Protein AF-A0A7S1N9C0-F1 (afdb_monomer)

Secondary structure (DSSP, 8-state):
--HHHHHHHHHHHHHHS--EEEE-SS-TTEEEEE-SSEEEEEETTSTTS-SEEEE-HHHHTT--HHHHHHSSGGG----EEE-TTSSEEEEE-SSS-EEEEETTT--EEEEPPP---EE-TTS-EEPPTT-TTS----PPP---

Foldseek 3Di:
DPPPPVVVVVLVCLQPPFQEKEAQLVDNQWIWTDGNFWIFIGGVVDPDGGPDIGGPPPDVVPDDSVVCVVVVVSNDGKYWYADNVSQWIWIDDPQQWIWIAGVPPRDIDIGHPDFDFDDDPPRDTDTDCRDVPHPPDPDDPPDD

Sequence (144 aa):
AVFGGYAEDNIAALLNGVGSLAWNPVNSRVFAQRDFLTIKLFDTAMPGQPFHILGMQDLMRQHNLPELCETDLIFDKFEAVWSPDAQYLATGTYRHQWVRIHASTGRIEYHTPPAQRWATGTGGVGHSPYSPDAPQAFTEPDFQ

InterPro domains:
  IPR000009 Protein phosphatase 2A regulatory subunit PR55 [PTHR11871] (27-102)

Nearest PDB structures (foldseek):
  3dw8-assembly2_E  TM=9.087E-01  e=2.848E-06  Homo sapiens
  8ttb-assembly1_B  TM=9.178E-01  e=6.427E-06  Homo sapiens
  8twe-assembly1_B  TM=9.147E-01  e=5.398E-06  Homo sapiens
  5wlc-assembly1_LH  TM=7.255E-01  e=5.139E-03  Saccharomyces cerevisiae BY4741
  7y5o-assembly1_E  TM=6.535E-01  e=2.874E-03  Homo sapiens

Radius of gyration: 18.59 Å; Cα contacts (8 Å, |Δi|>4): 222; chains: 1; bounding box: 52×27×57 Å

Organism: NCBI:txid73025

pLDDT: mean 75.67, std 20.99, range [31.48, 97.94]

Structure (mmCIF, N/CA/C/O backbone):
data_AF-A0A7S1N9C0-F1
#
_entry.id   AF-A0A7S1N9C0-F1
#
loop_
_atom_site.group_PDB
_atom_site.id
_atom_site.type_symbol
_atom_site.label_atom_id
_atom_site.label_alt_id
_atom_site.label_comp_id
_atom_site.label_asym_id
_atom_site.label_entity_id
_atom_site.label_seq_id
_atom_site.pdbx_PDB_ins_code
_atom_site.Cartn_x
_atom_site.Cartn_y
_atom_site.Cartn_z
_atom_site.occupancy
_atom_site.B_iso_or_equiv
_atom_site.auth_seq_id
_atom_site.auth_comp_id
_atom_site.auth_asym_id
_atom_site.auth_atom_id
_atom_site.pdbx_PDB_model_num
ATOM 1 N N . ALA A 1 1 ? 37.443 5.681 -2.346 1.00 39.25 1 ALA A N 1
ATOM 2 C CA . ALA A 1 1 ? 36.385 5.002 -1.569 1.00 39.25 1 ALA A CA 1
ATOM 3 C C . ALA A 1 1 ? 35.519 5.960 -0.722 1.00 39.25 1 ALA A C 1
ATOM 5 O O . ALA A 1 1 ? 34.882 5.505 0.211 1.00 39.25 1 ALA A O 1
ATOM 6 N N . VAL A 1 2 ? 35.438 7.265 -1.042 1.00 38.81 2 VAL A N 1
ATOM 7 C CA . VAL A 1 2 ? 34.664 8.259 -0.250 1.00 38.81 2 VAL A CA 1
ATOM 8 C C . VAL A 1 2 ? 3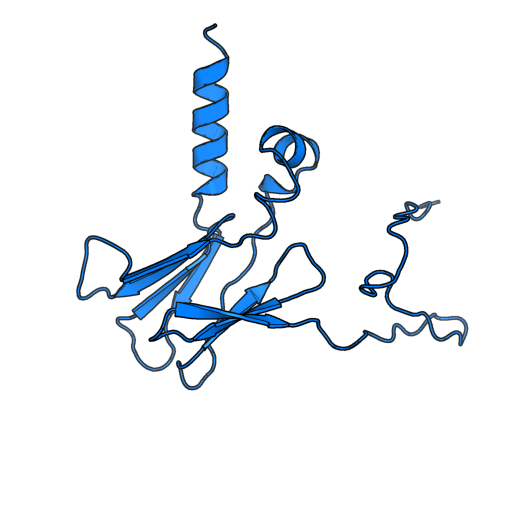3.352 8.682 -0.944 1.00 38.81 2 VAL A C 1
ATOM 10 O O . VAL A 1 2 ? 32.478 9.264 -0.320 1.00 38.81 2 VAL A O 1
ATOM 13 N N . PHE A 1 3 ? 33.166 8.317 -2.217 1.00 37.97 3 PHE A N 1
ATOM 14 C CA . PHE A 1 3 ? 31.962 8.639 -2.999 1.00 37.97 3 PHE A CA 1
ATOM 15 C C . PHE A 1 3 ? 30.820 7.613 -2.869 1.00 37.97 3 PHE A C 1
ATOM 17 O O . PHE A 1 3 ? 29.730 7.873 -3.359 1.00 37.97 3 PHE A O 1
ATOM 24 N N . GLY A 1 4 ? 31.049 6.468 -2.210 1.00 43.94 4 GLY A N 1
ATOM 25 C CA . GLY A 1 4 ? 30.029 5.420 -2.054 1.00 43.94 4 GLY A CA 1
ATOM 26 C C . GLY A 1 4 ? 28.959 5.758 -1.011 1.00 43.94 4 GLY A C 1
ATOM 27 O O . GLY A 1 4 ? 27.777 5.610 -1.285 1.00 43.94 4 GLY A O 1
ATOM 28 N N . GLY A 1 5 ? 29.359 6.301 0.147 1.00 51.19 5 GLY A N 1
ATOM 29 C CA . GLY A 1 5 ? 28.433 6.536 1.266 1.00 51.19 5 GLY A CA 1
ATOM 30 C C . GLY A 1 5 ? 27.359 7.591 0.982 1.00 51.19 5 GLY A C 1
ATOM 31 O O . GLY A 1 5 ? 26.186 7.353 1.226 1.00 51.19 5 GLY A O 1
ATOM 32 N N . TYR A 1 6 ? 27.730 8.723 0.371 1.00 51.12 6 TYR A N 1
ATOM 33 C CA . TYR A 1 6 ? 26.767 9.785 0.043 1.00 51.12 6 TYR A CA 1
ATOM 34 C C . TYR A 1 6 ? 25.737 9.364 -1.014 1.00 51.12 6 TYR A C 1
ATOM 36 O O . TYR A 1 6 ? 24.601 9.829 -0.982 1.00 51.12 6 TYR A O 1
ATOM 44 N N . ALA A 1 7 ? 26.122 8.507 -1.964 1.00 59.50 7 ALA A N 1
ATOM 45 C CA . ALA A 1 7 ? 25.200 7.999 -2.973 1.00 59.50 7 ALA A CA 1
ATOM 46 C C . ALA A 1 7 ? 24.208 6.995 -2.363 1.00 59.50 7 ALA A C 1
ATOM 48 O O . ALA A 1 7 ? 23.011 7.086 -2.627 1.00 59.50 7 ALA A O 1
ATOM 49 N N . GLU A 1 8 ? 24.686 6.088 -1.505 1.00 61.22 8 GLU A N 1
ATOM 50 C CA . GLU A 1 8 ? 23.844 5.097 -0.823 1.00 61.22 8 GLU A CA 1
ATOM 51 C C . GLU A 1 8 ? 22.838 5.745 0.140 1.00 61.22 8 GLU A C 1
ATOM 53 O O . GLU A 1 8 ? 21.660 5.379 0.126 1.00 61.22 8 GLU A O 1
ATOM 58 N N . ASP A 1 9 ? 23.258 6.758 0.903 1.00 64.69 9 ASP A N 1
ATOM 59 C CA . ASP A 1 9 ? 22.378 7.488 1.825 1.00 64.69 9 ASP A CA 1
ATOM 60 C C . ASP A 1 9 ? 21.252 8.234 1.082 1.00 64.69 9 ASP A C 1
ATOM 62 O O . ASP A 1 9 ? 20.097 8.239 1.520 1.00 64.69 9 ASP A O 1
ATOM 66 N N . ASN A 1 10 ? 21.556 8.812 -0.085 1.00 73.19 10 ASN A N 1
ATOM 67 C CA . ASN A 1 10 ? 20.563 9.491 -0.922 1.00 73.19 10 ASN A CA 1
ATOM 68 C C . ASN A 1 10 ? 19.552 8.508 -1.526 1.00 73.19 10 ASN A C 1
ATOM 70 O O . ASN A 1 10 ? 18.353 8.786 -1.549 1.00 73.19 10 ASN A O 1
ATOM 74 N N . ILE A 1 11 ? 20.017 7.341 -1.975 1.00 76.44 11 ILE A N 1
ATOM 75 C CA . ILE A 1 11 ? 19.145 6.292 -2.511 1.00 76.44 11 ILE A CA 1
ATOM 76 C C . ILE A 1 11 ? 18.231 5.754 -1.408 1.00 76.44 11 ILE A C 1
ATOM 78 O O . ILE A 1 11 ? 17.025 5.627 -1.615 1.00 76.44 11 ILE A O 1
ATOM 82 N N . ALA A 1 12 ? 18.758 5.507 -0.207 1.00 79.06 12 ALA A N 1
ATOM 83 C CA . ALA A 1 12 ? 17.945 5.081 0.927 1.00 79.06 12 ALA A CA 1
ATOM 84 C C . ALA A 1 12 ? 16.864 6.115 1.282 1.00 79.06 12 ALA A C 1
ATOM 86 O O . ALA A 1 12 ? 15.736 5.731 1.600 1.00 79.06 12 ALA A O 1
ATOM 87 N N . ALA A 1 13 ? 17.171 7.411 1.203 1.00 80.62 13 ALA A N 1
ATOM 88 C CA . ALA A 1 13 ? 16.190 8.471 1.421 1.00 80.62 13 ALA A CA 1
ATOM 89 C C . ALA A 1 13 ? 15.081 8.476 0.354 1.00 80.62 13 ALA A C 1
ATOM 91 O O . ALA A 1 13 ? 13.915 8.676 0.697 1.00 80.62 13 ALA A O 1
ATOM 92 N N . LEU A 1 14 ? 15.415 8.206 -0.913 1.00 81.69 14 LEU A N 1
ATOM 93 C CA . LEU A 1 14 ? 14.435 8.093 -1.999 1.00 81.69 14 LEU A CA 1
ATOM 94 C C . LEU A 1 14 ? 13.527 6.870 -1.820 1.00 81.69 14 LEU A C 1
ATOM 96 O O . LEU A 1 14 ? 12.306 7.001 -1.865 1.00 81.69 14 LEU A O 1
ATOM 100 N N . LEU A 1 15 ? 14.105 5.702 -1.527 1.00 83.19 15 LEU A N 1
ATOM 101 C CA . LEU A 1 15 ? 13.345 4.461 -1.339 1.00 83.19 15 LEU A CA 1
ATOM 102 C C . LEU A 1 15 ? 12.405 4.513 -0.131 1.00 83.19 15 LEU A C 1
ATOM 104 O O . LEU A 1 15 ? 11.295 3.985 -0.188 1.00 83.19 15 LEU A O 1
ATOM 108 N N . ASN A 1 16 ? 12.865 5.118 0.968 1.00 83.75 16 ASN A N 1
ATOM 109 C CA . ASN A 1 16 ? 12.106 5.224 2.216 1.00 83.75 16 ASN A CA 1
ATOM 110 C C . ASN A 1 16 ? 11.208 6.467 2.270 1.00 83.75 16 ASN A C 1
ATOM 112 O O . ASN A 1 16 ? 10.464 6.642 3.241 1.00 83.75 16 ASN A O 1
ATOM 116 N N . GLY A 1 17 ? 11.274 7.333 1.257 1.00 89.19 17 GLY A N 1
ATOM 117 C CA . GLY A 1 17 ? 10.416 8.500 1.141 1.00 89.19 17 GLY A CA 1
ATOM 118 C C . GLY A 1 17 ? 8.944 8.094 1.148 1.00 89.19 17 GLY A C 1
ATOM 119 O O . GLY A 1 17 ? 8.518 7.199 0.418 1.00 89.19 17 GLY A O 1
ATOM 120 N N . VAL A 1 18 ? 8.141 8.762 1.978 1.00 92.31 18 VAL A N 1
ATOM 121 C CA . VAL A 1 18 ? 6.699 8.503 2.036 1.00 92.31 18 VAL A CA 1
ATOM 122 C C . VAL A 1 18 ? 6.052 8.999 0.744 1.00 92.31 18 VAL A C 1
ATOM 124 O O . VAL A 1 18 ? 5.992 10.203 0.490 1.00 92.31 18 VAL A O 1
ATOM 127 N N . GLY A 1 19 ? 5.583 8.063 -0.081 1.00 91.44 19 GLY A N 1
ATOM 128 C CA . GLY A 1 19 ? 4.931 8.351 -1.356 1.00 91.44 19 GLY A CA 1
ATOM 129 C C . GLY A 1 19 ? 3.438 8.626 -1.202 1.00 91.44 19 GLY A C 1
ATOM 130 O O . GLY A 1 19 ? 2.925 9.570 -1.797 1.00 91.44 19 GLY A O 1
ATOM 131 N N . SER A 1 20 ? 2.749 7.831 -0.380 1.00 96.00 20 SER A N 1
ATOM 132 C CA . SER A 1 20 ? 1.301 7.937 -0.173 1.00 96.00 20 SER A CA 1
ATOM 133 C C . SER A 1 20 ? 0.901 7.531 1.249 1.00 96.00 20 SER A C 1
ATOM 135 O O . SER A 1 20 ? 1.523 6.661 1.867 1.00 96.00 20 SER A O 1
ATOM 137 N N . LEU A 1 21 ? -0.147 8.176 1.767 1.00 96.50 21 LEU A N 1
ATOM 138 C CA . LEU A 1 21 ? -0.790 7.879 3.046 1.00 96.50 21 LEU A CA 1
ATOM 139 C C . LEU A 1 21 ? -2.291 7.713 2.821 1.00 96.50 21 LEU A C 1
ATOM 141 O O . LEU A 1 21 ? -2.924 8.566 2.203 1.00 96.50 21 LEU A O 1
ATOM 145 N N . ALA A 1 22 ? -2.864 6.649 3.373 1.00 96.94 22 ALA A N 1
ATOM 146 C CA . ALA A 1 22 ? -4.284 6.360 3.246 1.00 96.94 22 ALA A CA 1
ATOM 147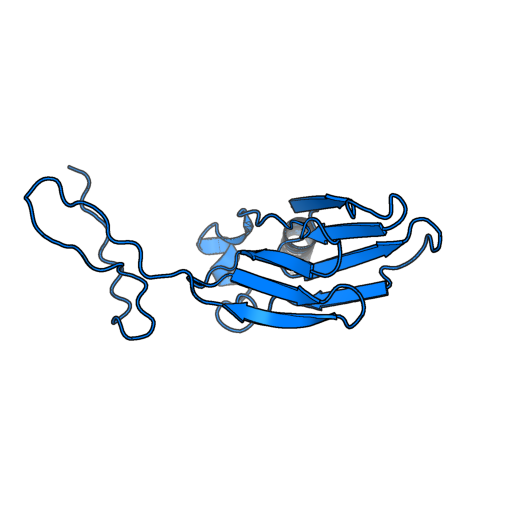 C C . ALA A 1 22 ? -4.869 5.966 4.600 1.00 96.94 22 ALA A C 1
ATOM 149 O O . ALA A 1 22 ? -4.488 4.948 5.183 1.00 96.94 22 ALA A O 1
ATOM 150 N N . TRP A 1 23 ? -5.805 6.766 5.105 1.00 97.56 23 TRP A N 1
ATOM 151 C CA . TRP A 1 23 ? -6.513 6.468 6.347 1.00 97.56 23 TRP A CA 1
ATOM 152 C C . TRP A 1 23 ? -7.552 5.379 6.127 1.00 97.56 23 TRP A C 1
ATOM 154 O O . TRP A 1 23 ? -8.254 5.369 5.115 1.00 97.56 23 TRP A O 1
ATOM 164 N N . ASN A 1 24 ? -7.657 4.471 7.092 1.00 96.94 24 ASN A N 1
ATOM 165 C CA . ASN A 1 24 ? -8.717 3.484 7.102 1.00 96.94 24 ASN A CA 1
ATOM 166 C C . ASN A 1 24 ? -10.073 4.215 7.215 1.00 96.94 24 ASN A C 1
ATOM 168 O O . ASN A 1 24 ? -10.261 5.005 8.143 1.00 96.94 24 ASN A O 1
ATOM 172 N N . PRO A 1 25 ? -11.019 3.973 6.289 1.00 97.12 25 PRO A N 1
ATOM 173 C CA . PRO A 1 25 ? -12.240 4.771 6.184 1.00 97.12 25 PRO A CA 1
ATOM 174 C C . PRO A 1 25 ? -13.229 4.529 7.331 1.00 97.12 25 PRO A C 1
ATOM 176 O O . PRO A 1 25 ? -14.132 5.334 7.537 1.00 97.12 25 PRO A O 1
ATOM 179 N N . VAL A 1 26 ? -13.066 3.435 8.080 1.00 97.31 26 VAL A N 1
ATOM 180 C CA . VAL A 1 26 ? -13.937 3.062 9.203 1.00 97.31 26 VAL A CA 1
ATOM 181 C C . VAL A 1 26 ? -13.249 3.314 10.548 1.00 97.31 26 VAL A C 1
ATOM 183 O O . VAL A 1 26 ? -13.904 3.679 11.522 1.00 97.31 26 VAL A O 1
ATOM 186 N N . ASN A 1 27 ? -11.927 3.142 10.620 1.00 94.94 27 ASN A N 1
ATOM 187 C CA . ASN A 1 27 ? -11.140 3.274 11.843 1.00 94.94 27 ASN A CA 1
ATOM 188 C C . ASN A 1 27 ? -10.072 4.368 11.710 1.00 94.94 27 ASN A C 1
ATOM 190 O O . ASN A 1 27 ? -8.970 4.121 11.226 1.00 94.94 27 ASN A O 1
ATOM 194 N N . SER A 1 28 ? -10.349 5.550 12.261 1.00 94.19 28 SER A N 1
ATOM 195 C CA . SER A 1 28 ? -9.456 6.718 12.221 1.00 94.19 28 SER A CA 1
ATOM 196 C C . SER A 1 28 ? -8.134 6.562 12.983 1.00 94.19 28 SER A C 1
ATOM 198 O O . SER A 1 28 ? -7.365 7.516 13.062 1.00 94.19 28 SER A O 1
ATOM 200 N N . ARG A 1 29 ? -7.870 5.411 13.611 1.00 94.12 29 ARG A N 1
ATOM 201 C CA . ARG A 1 29 ? -6.579 5.122 14.253 1.00 94.12 29 ARG A CA 1
ATOM 202 C C . ARG A 1 29 ? -5.621 4.414 13.310 1.00 94.12 29 ARG A C 1
ATOM 204 O O . ARG A 1 29 ? -4.416 4.488 13.519 1.00 94.12 29 ARG A O 1
ATOM 211 N N . VAL A 1 30 ? -6.152 3.753 12.283 1.00 95.44 30 VAL A N 1
ATOM 212 C CA . VAL A 1 30 ? -5.373 2.934 11.362 1.00 95.44 30 VAL A CA 1
ATOM 213 C C . VAL A 1 30 ? -5.125 3.692 10.068 1.00 95.44 30 VAL A C 1
ATOM 215 O O . VAL A 1 30 ? -6.042 4.268 9.482 1.00 95.44 30 VAL A O 1
ATOM 218 N N . PHE A 1 31 ? -3.892 3.647 9.581 1.00 96.25 31 PHE A N 1
ATOM 219 C CA . PHE A 1 31 ? -3.550 4.149 8.256 1.00 96.25 31 PHE A CA 1
ATOM 220 C C . PHE A 1 31 ? -2.503 3.264 7.589 1.00 96.25 31 PHE A C 1
ATOM 222 O O . PHE A 1 31 ? -1.743 2.550 8.245 1.00 96.25 31 PHE A O 1
ATOM 229 N N . ALA A 1 32 ? -2.482 3.310 6.264 1.00 97.06 32 ALA A N 1
ATOM 230 C CA . ALA A 1 32 ? -1.449 2.710 5.445 1.00 97.06 32 ALA A CA 1
ATOM 231 C C . ALA A 1 32 ? -0.486 3.789 4.954 1.00 97.06 32 ALA A C 1
ATOM 233 O O . ALA A 1 32 ? -0.900 4.897 4.610 1.00 97.06 32 ALA A O 1
ATOM 234 N N . GLN A 1 33 ? 0.789 3.434 4.892 1.00 96.06 33 GLN A N 1
ATOM 235 C CA . GLN A 1 33 ? 1.858 4.215 4.295 1.00 96.06 33 GLN A CA 1
ATOM 236 C C . GLN A 1 33 ? 2.467 3.399 3.159 1.00 96.06 33 GLN A C 1
ATOM 238 O O . GLN A 1 33 ? 2.886 2.263 3.378 1.00 96.06 33 GLN A O 1
ATOM 243 N N . ARG A 1 34 ? 2.543 3.980 1.965 1.00 94.75 34 ARG A N 1
ATOM 244 C CA . ARG A 1 34 ? 3.255 3.411 0.819 1.00 94.75 34 ARG A CA 1
ATOM 245 C C . ARG A 1 34 ? 4.539 4.199 0.599 1.00 94.75 34 ARG A C 1
ATOM 247 O O . ARG A 1 34 ? 4.498 5.419 0.433 1.00 94.75 34 ARG A O 1
ATOM 254 N N . ASP A 1 35 ? 5.658 3.492 0.599 1.00 92.00 35 ASP A N 1
ATOM 255 C CA . ASP A 1 35 ? 6.927 3.961 0.046 1.00 92.00 35 ASP A CA 1
ATOM 256 C C . ASP A 1 35 ? 7.259 3.153 -1.221 1.00 92.00 35 ASP A C 1
ATOM 258 O O . ASP A 1 35 ? 6.414 2.402 -1.732 1.00 92.00 35 ASP A O 1
ATOM 262 N N . PHE A 1 36 ? 8.451 3.345 -1.782 1.00 88.00 36 PHE A N 1
ATOM 263 C CA . PHE A 1 36 ? 8.799 2.759 -3.075 1.00 88.00 36 PHE A CA 1
ATOM 264 C C . PHE A 1 36 ? 8.710 1.223 -3.050 1.00 88.00 36 PHE A C 1
ATOM 266 O O . PHE A 1 36 ? 8.077 0.608 -3.916 1.00 88.00 36 PHE A O 1
ATOM 273 N N . LEU A 1 37 ? 9.263 0.605 -2.000 1.00 87.06 37 LEU A N 1
ATOM 274 C CA . LEU A 1 37 ? 9.398 -0.850 -1.886 1.00 87.06 37 LEU A CA 1
ATOM 275 C C . LEU A 1 37 ? 8.388 -1.503 -0.947 1.00 87.06 37 LEU A C 1
ATOM 277 O O . LEU A 1 37 ? 8.304 -2.732 -0.933 1.00 87.06 37 LEU A O 1
ATOM 281 N N . THR A 1 38 ? 7.646 -0.750 -0.138 1.00 91.19 38 THR A N 1
ATOM 282 C CA . THR A 1 38 ? 6.803 -1.335 0.907 1.00 91.19 38 THR A CA 1
ATOM 283 C C . THR A 1 38 ? 5.466 -0.631 1.096 1.00 91.19 38 THR A C 1
ATOM 285 O O . THR A 1 38 ? 5.312 0.571 0.883 1.00 91.19 38 THR A O 1
ATOM 288 N N . ILE A 1 39 ? 4.489 -1.407 1.564 1.00 94.31 39 ILE A N 1
ATOM 289 C CA . ILE A 1 39 ? 3.314 -0.903 2.272 1.00 94.31 39 ILE A CA 1
ATOM 290 C C . ILE A 1 39 ? 3.465 -1.244 3.747 1.00 94.31 39 ILE A C 1
ATOM 292 O O . ILE A 1 39 ? 3.744 -2.387 4.109 1.00 94.31 39 ILE A O 1
ATOM 296 N N . LYS A 1 40 ? 3.234 -0.255 4.601 1.00 94.88 40 LYS A N 1
ATOM 297 C CA . LYS A 1 40 ? 3.254 -0.384 6.055 1.00 94.88 40 LYS A CA 1
ATOM 298 C C . LYS A 1 40 ? 1.892 -0.003 6.614 1.00 94.88 40 LYS A C 1
ATOM 300 O O . LYS A 1 40 ? 1.308 0.987 6.183 1.00 94.88 40 LYS A O 1
ATOM 305 N N . LEU A 1 41 ? 1.392 -0.773 7.574 1.00 95.25 41 LEU A N 1
ATOM 306 C CA . LEU A 1 41 ? 0.150 -0.474 8.284 1.00 95.25 41 LEU A CA 1
ATOM 307 C C . LEU A 1 41 ? 0.448 -0.044 9.710 1.00 95.25 41 LEU A C 1
ATOM 309 O O . LEU A 1 41 ? 1.162 -0.741 10.424 1.00 95.25 41 LEU A O 1
ATOM 313 N N . PHE A 1 42 ? -0.120 1.080 10.121 1.00 95.50 42 PHE A N 1
ATOM 314 C CA . PHE A 1 42 ? 0.108 1.691 11.424 1.00 95.50 42 PHE A CA 1
ATOM 315 C C . PHE A 1 42 ? -1.195 1.830 12.197 1.00 95.50 42 PHE A C 1
ATOM 317 O O . PHE A 1 42 ? -2.244 2.085 11.609 1.00 95.50 42 PHE A O 1
ATOM 324 N N . ASP A 1 43 ? -1.102 1.698 13.518 1.00 94.50 43 ASP A N 1
ATOM 325 C CA . ASP A 1 43 ? -2.148 2.069 14.468 1.00 94.50 43 ASP A CA 1
ATOM 326 C C . ASP A 1 43 ? -1.596 3.193 15.354 1.00 94.50 43 ASP A C 1
ATOM 328 O O . ASP A 1 43 ? -0.572 3.023 16.017 1.00 94.50 43 ASP A O 1
ATOM 332 N N . THR A 1 44 ? -2.259 4.348 15.380 1.00 93.69 44 THR A N 1
ATOM 333 C CA . THR A 1 44 ? -1.854 5.493 16.212 1.00 93.69 44 THR A CA 1
ATOM 334 C C . THR A 1 44 ? -1.924 5.200 17.712 1.00 93.69 44 THR A C 1
ATOM 336 O O . THR A 1 44 ? -1.295 5.903 18.501 1.00 93.69 44 THR A O 1
ATOM 339 N N . ALA A 1 45 ? -2.642 4.151 18.122 1.00 92.44 45 ALA A N 1
ATOM 340 C CA . ALA A 1 45 ? -2.635 3.628 19.486 1.00 92.44 45 ALA A CA 1
ATOM 341 C C . ALA A 1 45 ? -1.328 2.920 19.863 1.00 92.44 45 ALA A C 1
ATOM 343 O O . ALA A 1 45 ? -1.043 2.767 21.050 1.00 92.44 45 ALA A O 1
ATOM 344 N N . MET A 1 46 ? -0.564 2.468 18.867 1.00 90.31 46 MET A N 1
ATOM 345 C CA . MET A 1 46 ? 0.704 1.758 19.019 1.00 90.31 46 MET A CA 1
ATOM 346 C C . MET A 1 46 ? 1.840 2.581 18.390 1.00 90.31 46 MET A C 1
ATOM 348 O O . MET A 1 46 ? 2.441 2.163 17.396 1.00 90.31 46 MET A O 1
ATOM 352 N N . PRO A 1 47 ? 2.145 3.775 18.937 1.00 75.56 47 PRO A N 1
ATOM 353 C CA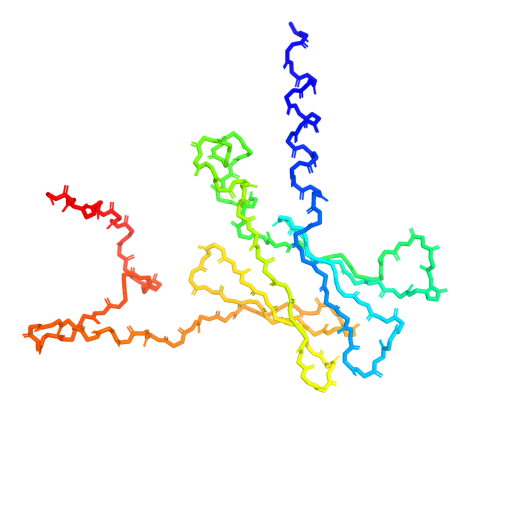 . PRO A 1 47 ? 3.187 4.631 18.391 1.00 75.56 47 PRO A CA 1
ATOM 354 C C . PRO A 1 47 ? 4.550 3.961 18.597 1.00 75.56 47 PRO A C 1
ATOM 356 O O . PRO A 1 47 ? 5.034 3.845 19.719 1.00 75.56 47 PRO A O 1
ATOM 359 N N . GLY A 1 48 ? 5.169 3.488 17.517 1.00 81.88 48 GLY A N 1
ATOM 360 C CA . GLY A 1 48 ? 6.527 2.941 17.573 1.00 81.88 48 GLY A CA 1
ATOM 361 C C . GLY A 1 48 ? 6.885 1.999 16.433 1.00 81.88 48 GLY A C 1
ATOM 362 O O . GLY A 1 48 ? 8.050 1.931 16.059 1.00 81.88 48 GLY A O 1
ATOM 363 N N . GLN A 1 49 ? 5.907 1.307 15.847 1.00 89.56 49 GLN A N 1
ATOM 364 C CA . GLN A 1 49 ? 6.156 0.435 14.701 1.00 89.56 49 GLN A CA 1
ATOM 365 C C . GLN A 1 49 ? 4.873 0.137 13.921 1.00 89.56 49 GLN A C 1
ATOM 367 O O . GLN A 1 49 ? 3.786 0.129 14.504 1.00 89.56 49 GLN A O 1
ATOM 372 N N . PRO A 1 50 ? 4.978 -0.135 12.613 1.00 93.00 50 PRO A N 1
ATOM 373 C CA . PRO A 1 50 ? 3.860 -0.676 11.860 1.00 93.00 50 PRO A CA 1
ATOM 374 C C . PRO A 1 50 ? 3.526 -2.097 12.335 1.00 93.00 50 PRO A C 1
ATOM 376 O O . PRO A 1 50 ? 4.415 -2.871 12.689 1.00 93.00 50 PRO A O 1
ATOM 379 N N . PHE A 1 51 ? 2.245 -2.457 12.309 1.00 93.00 51 PHE A N 1
ATOM 380 C CA . PHE A 1 51 ? 1.782 -3.807 12.641 1.00 93.00 51 PHE A CA 1
ATOM 381 C C . PHE A 1 51 ? 1.800 -4.764 11.438 1.00 93.00 51 PHE A C 1
ATOM 383 O O . PHE A 1 51 ? 1.772 -5.974 11.635 1.00 93.00 51 PHE A O 1
ATOM 390 N N . HIS A 1 52 ? 1.914 -4.242 10.210 1.00 93.31 52 HIS A N 1
ATOM 391 C CA . HIS A 1 52 ? 2.297 -5.017 9.022 1.00 93.31 52 HIS A CA 1
ATOM 392 C C . HIS A 1 52 ? 3.333 -4.257 8.198 1.00 93.31 52 HIS A C 1
ATOM 394 O O . HIS A 1 52 ? 3.191 -3.053 7.990 1.00 93.31 52 HIS A O 1
ATOM 400 N N . ILE A 1 53 ? 4.335 -4.973 7.684 1.00 93.00 53 ILE A N 1
ATOM 401 C CA . ILE A 1 53 ? 5.306 -4.478 6.699 1.00 93.00 53 ILE A CA 1
ATOM 402 C C . ILE A 1 53 ? 5.281 -5.439 5.515 1.00 93.00 53 ILE A C 1
ATOM 404 O O . ILE A 1 53 ? 5.613 -6.615 5.652 1.00 93.00 53 ILE A O 1
ATOM 408 N N . LEU A 1 54 ? 4.871 -4.942 4.355 1.00 90.38 54 LEU A N 1
ATOM 409 C CA . LEU A 1 54 ? 4.587 -5.744 3.173 1.00 90.38 54 LEU A CA 1
ATOM 410 C C . LEU A 1 54 ? 5.479 -5.272 2.028 1.00 90.38 54 LEU A C 1
ATOM 412 O O . LEU A 1 54 ? 5.310 -4.165 1.522 1.00 90.38 54 LEU A O 1
ATOM 416 N N . GLY A 1 55 ? 6.441 -6.104 1.631 1.00 87.81 55 GLY A N 1
ATOM 417 C CA . GLY A 1 55 ? 7.353 -5.801 0.529 1.00 87.81 55 GLY A CA 1
ATOM 418 C C . GLY A 1 55 ? 6.685 -5.959 -0.836 1.00 87.81 55 GLY A C 1
ATOM 419 O O . GLY A 1 55 ? 6.053 -6.981 -1.108 1.00 87.81 55 GLY A O 1
ATOM 420 N N . MET A 1 56 ? 6.860 -4.968 -1.703 1.00 83.81 56 MET A N 1
ATOM 421 C CA . MET A 1 56 ? 6.396 -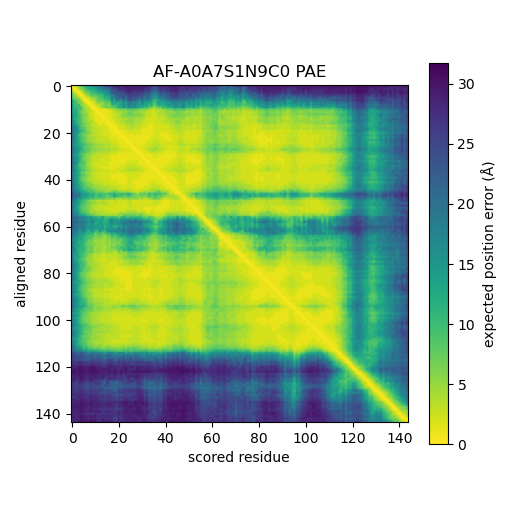4.952 -3.088 1.00 83.81 56 MET A CA 1
ATOM 422 C C . MET A 1 56 ? 7.475 -5.597 -3.960 1.00 83.81 56 MET A C 1
ATOM 424 O O . MET A 1 56 ? 8.476 -4.988 -4.329 1.00 83.81 56 MET A O 1
ATOM 428 N N . GLN A 1 57 ? 7.307 -6.898 -4.196 1.00 64.31 57 GLN A N 1
ATOM 429 C CA . GLN A 1 57 ? 8.383 -7.793 -4.637 1.00 64.31 57 GLN A CA 1
ATOM 430 C C . GLN A 1 57 ? 8.776 -7.632 -6.113 1.00 64.31 57 GLN A C 1
ATOM 432 O O . GLN A 1 57 ? 9.791 -8.192 -6.524 1.00 64.31 57 GLN A O 1
ATOM 437 N N . ASP A 1 58 ? 7.990 -6.902 -6.907 1.00 61.78 58 ASP A N 1
ATOM 438 C CA . ASP A 1 58 ? 8.210 -6.790 -8.352 1.00 61.78 58 ASP A CA 1
ATOM 439 C C . ASP A 1 58 ? 9.476 -5.994 -8.705 1.00 61.78 58 ASP A C 1
ATOM 441 O O . ASP A 1 58 ? 10.150 -6.337 -9.669 1.00 61.78 58 ASP A O 1
ATOM 445 N N . LEU A 1 59 ? 9.870 -5.012 -7.886 1.00 55.84 59 LEU A N 1
ATOM 446 C CA . LEU A 1 59 ? 11.055 -4.179 -8.140 1.00 55.84 59 LEU A CA 1
ATOM 447 C C . LEU A 1 59 ? 12.372 -4.883 -7.818 1.00 55.84 59 LEU A C 1
ATOM 449 O O . LEU A 1 59 ? 13.251 -4.978 -8.668 1.00 55.84 59 LEU A O 1
ATOM 453 N N . MET A 1 60 ? 12.501 -5.429 -6.603 1.00 53.62 60 MET A N 1
ATOM 454 C CA . MET A 1 60 ? 13.782 -5.985 -6.140 1.00 53.62 60 MET A CA 1
ATOM 455 C C . MET A 1 60 ? 14.195 -7.272 -6.862 1.00 53.62 60 MET A C 1
ATOM 457 O O . MET A 1 60 ? 15.353 -7.672 -6.783 1.00 53.62 60 MET A O 1
ATOM 461 N N . ARG A 1 61 ? 13.256 -7.963 -7.524 1.00 54.38 61 ARG A N 1
ATOM 462 C CA . ARG A 1 61 ? 13.561 -9.197 -8.263 1.00 54.38 61 ARG A CA 1
ATOM 463 C C . ARG A 1 61 ? 14.032 -8.964 -9.693 1.00 54.38 61 ARG A C 1
ATOM 465 O O . ARG A 1 61 ? 14.611 -9.887 -10.256 1.00 54.38 61 ARG A O 1
ATOM 472 N N . GLN A 1 62 ? 13.737 -7.807 -10.286 1.00 53.03 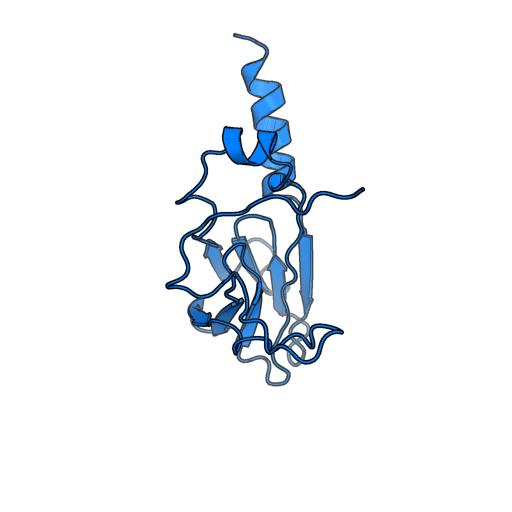62 GLN A N 1
ATOM 473 C CA . GLN A 1 62 ? 13.984 -7.562 -11.711 1.00 53.03 62 GLN A CA 1
ATOM 474 C C . GLN A 1 62 ? 15.113 -6.567 -11.949 1.00 53.03 62 GLN A C 1
ATOM 476 O O . GLN A 1 62 ? 15.889 -6.780 -12.871 1.00 53.03 62 GLN A O 1
ATOM 481 N N . HIS A 1 63 ? 15.243 -5.559 -11.088 1.00 52.12 63 HIS A N 1
ATOM 482 C CA . HIS A 1 63 ? 16.214 -4.491 -11.271 1.00 52.12 63 HIS A CA 1
ATOM 483 C C . HIS A 1 63 ? 17.095 -4.365 -10.035 1.00 52.12 63 HIS A C 1
ATOM 485 O O . HIS A 1 63 ? 16.621 -4.388 -8.893 1.00 52.12 63 HIS A O 1
ATOM 491 N N . ASN A 1 64 ? 18.401 -4.254 -10.260 1.00 63.09 64 ASN A N 1
ATOM 492 C CA . ASN A 1 64 ? 19.307 -3.845 -9.199 1.00 63.09 64 ASN A CA 1
ATOM 493 C C . ASN A 1 64 ? 19.107 -2.338 -8.930 1.00 63.09 64 ASN A C 1
ATOM 495 O O . ASN A 1 64 ? 18.602 -1.595 -9.768 1.00 63.09 64 ASN A O 1
ATOM 499 N N . LEU A 1 65 ? 19.473 -1.882 -7.732 1.00 66.88 65 LEU A N 1
ATOM 500 C CA . LEU A 1 65 ? 19.384 -0.464 -7.362 1.00 66.88 65 LEU A CA 1
ATOM 501 C C . LEU A 1 65 ? 20.013 0.497 -8.394 1.00 66.88 65 LEU A C 1
ATOM 503 O O . LEU A 1 65 ? 19.391 1.521 -8.669 1.00 66.88 65 LEU A O 1
ATOM 507 N N . PRO A 1 66 ? 21.178 0.182 -8.996 1.00 68.12 66 PRO A N 1
ATOM 508 C CA . PRO A 1 66 ? 21.757 0.991 -10.069 1.00 68.12 66 PRO A CA 1
ATOM 509 C C . PRO A 1 66 ? 20.845 1.182 -11.288 1.00 68.12 66 PRO A C 1
ATOM 511 O O . PRO A 1 66 ? 20.655 2.311 -11.725 1.00 68.12 66 PRO A O 1
ATOM 514 N N . GLU A 1 67 ? 20.221 0.121 -11.794 1.00 68.75 67 GLU A N 1
ATOM 515 C CA . GLU A 1 67 ? 19.363 0.175 -12.986 1.00 68.75 67 GLU A CA 1
ATOM 516 C C . GLU A 1 67 ? 18.101 1.023 -12.751 1.00 68.75 67 GLU A C 1
ATOM 518 O O . GLU A 1 67 ? 17.662 1.764 -13.630 1.00 68.75 67 GLU A O 1
ATOM 523 N N . LEU A 1 68 ? 17.558 0.998 -11.529 1.00 70.94 68 LEU A N 1
ATOM 524 C CA . LEU A 1 68 ? 16.449 1.874 -11.128 1.00 70.94 68 LEU A CA 1
ATOM 525 C C . LEU A 1 68 ? 16.847 3.354 -11.058 1.00 70.94 68 LEU A C 1
ATOM 527 O O . LEU A 1 68 ? 15.998 4.222 -11.255 1.00 70.94 68 LEU A O 1
ATOM 531 N N . CYS A 1 69 ? 18.116 3.642 -10.753 1.00 71.94 69 CYS A N 1
ATOM 532 C CA . CYS A 1 69 ? 18.642 5.007 -10.719 1.00 71.94 69 CYS A CA 1
ATOM 533 C C . CYS A 1 69 ? 18.940 5.541 -12.125 1.00 71.94 69 CYS A C 1
ATOM 535 O O . CYS A 1 69 ? 18.865 6.745 -12.336 1.00 71.94 69 CYS A O 1
ATOM 537 N N . GLU A 1 70 ? 19.282 4.666 -13.074 1.00 76.44 70 GLU A N 1
ATOM 538 C CA . GLU A 1 70 ? 19.547 5.040 -14.471 1.00 76.44 70 GLU A CA 1
ATOM 539 C C . GLU A 1 70 ? 18.265 5.298 -15.271 1.00 76.44 70 GLU A C 1
ATOM 541 O O . GLU A 1 70 ? 18.271 6.093 -16.206 1.00 76.44 70 GLU A O 1
ATOM 546 N N . THR A 1 71 ? 17.170 4.631 -14.907 1.00 73.88 71 THR A N 1
ATOM 547 C CA . THR A 1 71 ? 15.892 4.673 -15.637 1.00 73.88 71 THR A CA 1
ATOM 548 C C . THR A 1 71 ? 14.877 5.666 -15.063 1.00 73.88 71 THR A C 1
ATOM 550 O O . THR A 1 71 ? 13.726 5.661 -15.487 1.00 73.88 71 THR A O 1
ATOM 553 N N . ASP A 1 72 ? 15.266 6.484 -14.077 1.00 80.00 72 ASP A N 1
ATOM 554 C CA . ASP A 1 72 ? 14.405 7.409 -13.316 1.00 80.00 72 ASP A CA 1
ATOM 555 C C . ASP A 1 72 ? 13.186 6.768 -12.616 1.00 80.00 72 ASP A C 1
ATOM 557 O O . ASP A 1 72 ? 12.445 7.454 -11.908 1.00 80.00 72 ASP A O 1
ATOM 561 N N . LEU A 1 73 ? 13.014 5.443 -12.711 1.00 78.81 73 LEU A N 1
ATOM 562 C CA . LEU A 1 73 ? 11.922 4.705 -12.072 1.00 78.81 73 LEU A CA 1
ATOM 563 C C . LEU A 1 73 ? 11.920 4.915 -10.556 1.00 78.81 73 LEU A C 1
ATOM 565 O O . LEU A 1 73 ? 10.867 4.940 -9.935 1.00 78.81 73 LEU A O 1
ATOM 569 N N . ILE A 1 74 ? 13.082 5.150 -9.942 1.00 79.31 74 ILE A N 1
ATOM 570 C CA . ILE A 1 74 ? 13.192 5.454 -8.508 1.00 79.31 74 ILE A CA 1
ATOM 571 C C . ILE A 1 74 ? 12.348 6.663 -8.048 1.00 79.31 74 ILE A C 1
ATOM 573 O O . ILE A 1 74 ? 12.085 6.801 -6.851 1.00 79.31 74 ILE A O 1
ATOM 577 N N . PHE A 1 75 ? 11.911 7.533 -8.964 1.00 82.12 75 PHE A N 1
ATOM 578 C CA . PHE A 1 75 ? 11.103 8.712 -8.646 1.00 82.12 75 PHE A CA 1
ATOM 579 C C . PHE A 1 75 ? 9.591 8.498 -8.743 1.00 82.12 75 PHE A C 1
ATOM 581 O O . PHE A 1 75 ? 8.843 9.380 -8.298 1.00 82.12 75 PHE A O 1
ATOM 588 N N . ASP A 1 76 ? 9.110 7.365 -9.264 1.00 85.12 76 ASP A N 1
ATOM 589 C CA . AS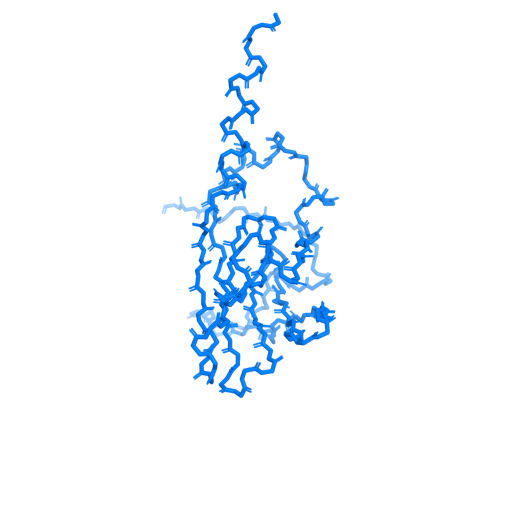P A 1 76 ? 7.665 7.163 -9.326 1.00 85.12 76 ASP A CA 1
ATOM 590 C C . ASP A 1 76 ? 7.066 6.930 -7.942 1.00 85.12 76 ASP A C 1
ATOM 592 O O . ASP A 1 76 ? 7.675 6.394 -7.009 1.00 85.12 76 ASP A O 1
ATOM 596 N N . LYS A 1 77 ? 5.792 7.302 -7.828 1.00 85.88 77 LYS A N 1
ATOM 597 C CA . LYS A 1 77 ? 5.016 7.154 -6.603 1.00 85.88 77 LYS A CA 1
ATOM 598 C C . LYS A 1 77 ? 3.737 6.398 -6.895 1.00 85.88 77 LYS A C 1
ATOM 600 O O . LYS A 1 77 ? 2.834 6.909 -7.550 1.00 85.88 77 LYS A O 1
ATOM 605 N N . PHE A 1 78 ? 3.642 5.190 -6.351 1.00 90.94 78 PHE A N 1
ATOM 606 C CA . PHE A 1 78 ? 2.378 4.470 -6.302 1.00 90.94 78 PHE A CA 1
ATOM 607 C C . PHE A 1 78 ? 1.542 4.939 -5.120 1.00 90.94 78 PHE A C 1
ATOM 609 O O . PHE A 1 78 ? 2.049 5.193 -4.026 1.00 90.94 78 PHE A O 1
ATOM 616 N N . GLU A 1 79 ? 0.234 4.974 -5.328 1.00 94.69 79 GLU A N 1
ATOM 617 C CA . GLU A 1 79 ? -0.726 5.255 -4.272 1.00 94.69 79 GLU A CA 1
ATOM 618 C C . GLU A 1 79 ? -1.179 3.968 -3.584 1.00 94.69 79 GLU A C 1
ATOM 620 O O . GLU A 1 79 ? -1.253 2.898 -4.200 1.00 94.69 79 GLU A O 1
ATOM 625 N N . ALA A 1 80 ? -1.503 4.070 -2.297 1.00 95.75 80 ALA A N 1
ATOM 626 C CA . ALA A 1 80 ? -2.284 3.062 -1.597 1.00 95.75 80 ALA A CA 1
ATOM 627 C C . ALA A 1 80 ? -3.687 3.609 -1.341 1.00 95.75 80 ALA A C 1
ATOM 629 O O . ALA A 1 80 ? -3.850 4.773 -0.984 1.00 95.75 80 ALA A O 1
ATOM 630 N N . VAL A 1 81 ? -4.699 2.762 -1.493 1.00 97.31 81 VAL A N 1
ATOM 631 C CA . VAL A 1 81 ? -6.098 3.118 -1.231 1.00 97.31 81 VAL A CA 1
ATOM 632 C C . VAL A 1 81 ? -6.781 2.018 -0.436 1.00 97.31 81 VAL A C 1
ATOM 634 O O . VAL A 1 81 ? -6.428 0.848 -0.565 1.00 97.31 81 VAL A O 1
ATOM 637 N N . TRP A 1 82 ? -7.769 2.384 0.377 1.00 97.94 82 TRP A N 1
ATOM 638 C CA . TRP A 1 82 ? -8.587 1.433 1.128 1.00 97.94 82 TRP A CA 1
ATOM 639 C C . TRP A 1 82 ? -9.872 1.093 0.381 1.00 97.94 82 TRP A C 1
ATOM 641 O O . TRP A 1 82 ? -10.474 1.954 -0.264 1.00 97.94 82 TRP A O 1
ATOM 651 N N . SER A 1 83 ? -10.336 -0.147 0.525 1.00 97.38 83 SER A N 1
ATOM 652 C CA . SER A 1 83 ? -11.712 -0.491 0.190 1.00 97.38 83 SER A CA 1
ATOM 653 C C . SER A 1 83 ? -12.683 0.223 1.146 1.00 97.38 83 SER A C 1
ATOM 655 O O . SER A 1 83 ? -12.338 0.461 2.308 1.00 97.38 83 SER A O 1
ATOM 657 N N . PRO A 1 84 ? -13.915 0.545 0.710 1.00 97.00 84 PRO A N 1
ATOM 658 C CA . PRO A 1 84 ? -14.882 1.262 1.550 1.00 97.00 84 PRO A CA 1
ATOM 659 C C . PRO A 1 84 ? -15.260 0.534 2.848 1.00 97.00 84 PRO A C 1
ATOM 661 O O . PRO A 1 84 ? -15.573 1.171 3.848 1.00 97.00 84 PRO A O 1
ATOM 664 N N . ASP A 1 85 ? -15.208 -0.798 2.838 1.00 96.62 85 ASP A N 1
ATOM 665 C CA . ASP A 1 85 ? -15.460 -1.669 3.994 1.00 96.62 85 ASP A CA 1
ATOM 666 C C . ASP A 1 85 ? -14.226 -1.868 4.896 1.00 96.62 85 ASP A C 1
ATOM 668 O O . ASP A 1 85 ? -14.268 -2.645 5.856 1.00 96.62 85 ASP A O 1
ATOM 672 N N . ALA A 1 86 ? -13.118 -1.187 4.583 1.00 96.75 86 ALA A N 1
ATOM 673 C CA . ALA A 1 86 ? -11.855 -1.234 5.307 1.00 96.75 86 ALA A CA 1
ATOM 674 C C . ALA A 1 86 ? -11.207 -2.630 5.428 1.00 96.75 86 ALA A C 1
ATOM 676 O O . ALA A 1 86 ? -10.277 -2.805 6.220 1.00 96.75 86 ALA A O 1
ATOM 677 N N . GLN A 1 87 ? -11.666 -3.628 4.665 1.00 96.62 87 GLN A N 1
ATOM 678 C CA . GLN A 1 87 ? -11.103 -4.983 4.712 1.00 96.62 87 GLN A CA 1
ATOM 679 C C . GLN A 1 87 ? -9.841 -5.122 3.863 1.00 96.62 87 GLN A C 1
ATOM 681 O O . GLN A 1 87 ? -8.968 -5.938 4.175 1.00 96.62 87 GLN A O 1
ATOM 686 N N . TYR A 1 88 ? -9.724 -4.314 2.810 1.00 97.38 88 TYR A N 1
ATOM 687 C CA . TYR A 1 88 ? -8.662 -4.428 1.828 1.00 97.38 88 TYR A CA 1
ATOM 688 C C . TYR A 1 88 ? -7.963 -3.098 1.562 1.00 97.38 88 TYR A C 1
ATOM 690 O O . TYR A 1 88 ? -8.550 -2.022 1.666 1.00 97.38 88 TYR A O 1
ATOM 698 N N . LEU A 1 89 ? -6.708 -3.199 1.143 1.00 97.12 89 LEU A N 1
ATOM 699 C CA . LEU A 1 89 ? -5.986 -2.142 0.449 1.00 97.12 89 LEU A CA 1
ATOM 700 C C . LEU A 1 89 ? -5.741 -2.541 -0.997 1.00 97.12 89 LEU A C 1
ATOM 702 O O . LEU A 1 89 ? -5.598 -3.728 -1.296 1.00 97.12 89 LEU A O 1
ATOM 706 N N . ALA A 1 90 ? -5.637 -1.547 -1.867 1.00 96.00 90 ALA A N 1
ATOM 707 C CA . ALA A 1 90 ? -5.173 -1.716 -3.230 1.00 96.00 90 ALA A CA 1
ATOM 708 C C . ALA A 1 90 ? -4.006 -0.773 -3.533 1.00 96.00 90 ALA A C 1
ATOM 710 O O . ALA A 1 90 ? -3.923 0.329 -2.989 1.00 96.00 90 ALA A O 1
ATOM 711 N N . THR A 1 91 ? -3.098 -1.215 -4.400 1.00 94.81 91 THR A N 1
ATOM 712 C CA . THR A 1 91 ? -1.976 -0.399 -4.875 1.00 94.81 91 THR A CA 1
ATOM 713 C C . THR A 1 91 ? -1.487 -0.868 -6.245 1.00 94.81 91 THR A C 1
ATOM 715 O O . THR A 1 91 ? -1.683 -2.029 -6.612 1.00 94.81 91 THR A O 1
ATOM 718 N N . GLY A 1 92 ? -0.847 0.023 -7.000 1.00 90.62 92 GLY A N 1
ATOM 719 C CA . GLY A 1 92 ? -0.227 -0.306 -8.284 1.00 90.62 92 GLY A CA 1
ATOM 720 C C . GLY A 1 92 ? 1.153 -0.959 -8.150 1.00 90.62 92 GLY A C 1
ATOM 721 O O . GLY A 1 92 ? 1.791 -0.921 -7.088 1.00 90.62 92 GLY A O 1
ATOM 722 N N . THR A 1 93 ? 1.605 -1.542 -9.261 1.00 85.94 93 THR A N 1
ATOM 723 C CA . THR A 1 93 ? 2.952 -2.098 -9.447 1.00 85.94 93 THR A CA 1
ATOM 724 C C . THR A 1 93 ? 3.518 -1.650 -10.795 1.00 85.94 93 THR A C 1
ATOM 726 O O . THR A 1 93 ? 2.791 -1.103 -11.622 1.00 85.94 93 THR A O 1
ATOM 729 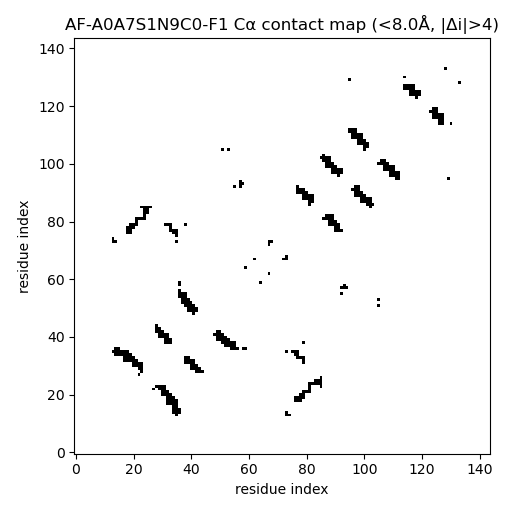N N . TYR A 1 94 ? 4.805 -1.907 -11.025 1.00 80.56 94 TYR A N 1
ATOM 730 C CA . TYR A 1 94 ? 5.441 -1.699 -12.331 1.00 80.56 94 TYR A CA 1
ATOM 731 C C . TYR A 1 94 ? 5.087 -2.750 -13.372 1.00 80.56 94 TYR A C 1
ATOM 733 O O . TYR A 1 94 ? 5.277 -2.545 -14.569 1.00 80.56 94 TYR A O 1
ATOM 741 N N . ARG A 1 95 ? 4.555 -3.888 -12.932 1.00 76.25 95 ARG A N 1
ATOM 742 C CA . ARG A 1 95 ? 3.904 -4.816 -13.844 1.00 76.25 95 ARG A CA 1
ATOM 743 C C . ARG A 1 95 ? 2.533 -4.239 -14.158 1.00 76.25 95 ARG A C 1
ATOM 745 O O . ARG A 1 95 ? 1.988 -3.465 -13.378 1.00 76.25 95 ARG A O 1
ATOM 752 N N . HIS A 1 96 ? 1.941 -4.623 -15.283 1.00 82.69 96 HIS A N 1
ATOM 753 C CA . HIS A 1 96 ? 0.545 -4.300 -15.587 1.00 82.69 96 HIS A CA 1
ATOM 754 C C . HIS A 1 96 ? -0.399 -5.088 -14.657 1.00 82.69 96 HIS A C 1
ATOM 756 O O . HIS A 1 96 ? -1.179 -5.936 -15.077 1.00 82.69 96 HIS A O 1
ATOM 762 N N . GLN A 1 97 ? -0.243 -4.869 -13.357 1.00 87.31 97 GLN A N 1
ATOM 763 C CA . GLN A 1 97 ? -0.829 -5.570 -12.239 1.00 87.31 97 GLN A CA 1
ATOM 764 C C . GLN A 1 97 ? -1.050 -4.570 -11.107 1.00 87.31 97 GLN A C 1
ATOM 766 O O . GLN A 1 97 ? -0.301 -3.608 -10.918 1.00 87.31 97 GLN A O 1
ATOM 771 N N . TRP A 1 98 ? -2.078 -4.835 -10.324 1.00 91.50 98 TRP A N 1
ATOM 772 C CA . TRP A 1 98 ? -2.345 -4.179 -9.062 1.00 91.50 98 TRP A CA 1
ATOM 773 C C . TRP A 1 98 ? -2.431 -5.239 -7.974 1.00 91.50 98 TRP A C 1
ATOM 775 O O . TRP A 1 98 ? -2.729 -6.411 -8.220 1.00 91.50 98 TRP A O 1
ATOM 785 N N . VAL A 1 99 ? -2.135 -4.825 -6.755 1.00 93.06 99 VAL A N 1
ATOM 786 C CA . VAL A 1 99 ? -2.085 -5.705 -5.598 1.00 93.06 99 VAL A CA 1
ATOM 787 C C . VAL A 1 99 ? -3.265 -5.397 -4.700 1.00 93.06 99 VAL A C 1
ATOM 789 O O . VAL A 1 99 ? -3.516 -4.232 -4.397 1.00 93.06 99 VAL A O 1
ATOM 792 N N . ARG A 1 100 ? -3.954 -6.442 -4.242 1.00 95.06 100 ARG A N 1
ATOM 793 C CA . ARG A 1 100 ? -4.939 -6.395 -3.166 1.00 95.06 100 ARG A CA 1
ATOM 794 C C . ARG A 1 100 ? -4.334 -6.977 -1.896 1.00 95.06 100 ARG A C 1
ATOM 796 O O . ARG A 1 100 ? -3.772 -8.068 -1.917 1.00 95.06 100 ARG A O 1
ATOM 803 N N . ILE A 1 101 ? -4.476 -6.272 -0.783 1.00 95.56 101 ILE A N 1
ATOM 804 C CA . ILE A 1 101 ? -3.933 -6.680 0.514 1.00 95.56 101 ILE A CA 1
ATOM 805 C C . ILE A 1 101 ? -5.077 -6.786 1.506 1.00 95.56 101 ILE A C 1
ATOM 807 O O . ILE A 1 101 ? -5.803 -5.818 1.699 1.00 95.56 101 ILE A O 1
ATOM 811 N N . H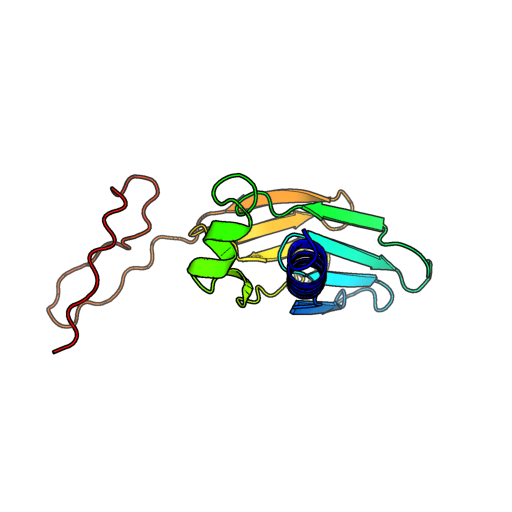IS A 1 102 ? -5.228 -7.927 2.167 1.00 95.88 102 HIS A N 1
ATOM 812 C CA . HIS A 1 102 ? -6.184 -8.070 3.262 1.00 95.88 102 HIS A CA 1
ATOM 813 C C . HIS A 1 102 ? -5.620 -7.425 4.534 1.00 95.88 102 HIS A C 1
ATOM 815 O O . HIS A 1 102 ? -4.615 -7.887 5.073 1.00 95.88 102 HIS A O 1
ATOM 821 N N . ALA A 1 103 ? -6.267 -6.380 5.044 1.00 93.19 103 ALA A N 1
ATOM 822 C CA . ALA A 1 103 ? -5.683 -5.497 6.055 1.00 93.19 103 ALA A CA 1
ATOM 823 C C . ALA A 1 103 ? -5.383 -6.187 7.396 1.00 93.19 103 ALA A C 1
ATOM 825 O O . ALA A 1 103 ? -4.358 -5.912 8.016 1.00 93.19 103 ALA A O 1
ATOM 826 N N . SER A 1 104 ? -6.246 -7.106 7.844 1.00 91.31 104 SER A N 1
ATOM 827 C CA . SER A 1 104 ? -6.031 -7.806 9.120 1.00 91.31 104 SER A CA 1
ATOM 828 C C . SER A 1 104 ? -4.962 -8.899 9.048 1.00 91.31 104 SER A C 1
ATOM 830 O O . SER A 1 104 ? -4.204 -9.071 9.998 1.00 91.31 104 SER A O 1
ATOM 832 N N . THR A 1 105 ? -4.869 -9.625 7.930 1.00 93.19 105 THR A N 1
ATOM 833 C CA . THR A 1 105 ? -3.983 -10.792 7.789 1.00 93.19 105 THR A CA 1
ATOM 834 C C . THR A 1 105 ? -2.668 -10.472 7.085 1.00 93.19 105 THR A C 1
ATOM 836 O O . THR A 1 105 ? -1.752 -11.285 7.127 1.00 93.19 105 THR A O 1
ATOM 839 N N . GLY A 1 106 ? -2.576 -9.328 6.401 1.00 90.12 106 GLY A N 1
ATOM 840 C CA . GLY A 1 106 ? -1.439 -8.978 5.550 1.00 90.12 106 GLY A CA 1
ATOM 841 C C . GLY A 1 106 ? -1.342 -9.816 4.269 1.00 90.12 106 GLY A C 1
ATOM 842 O O . GLY A 1 106 ? -0.345 -9.725 3.557 1.00 90.12 106 GLY A O 1
ATOM 843 N N . ARG A 1 107 ? -2.349 -10.645 3.949 1.00 92.25 107 ARG A N 1
ATOM 844 C CA . ARG A 1 107 ? -2.327 -11.502 2.755 1.00 92.25 107 ARG A CA 1
ATOM 845 C C . ARG A 1 107 ? -2.340 -10.657 1.483 1.00 92.25 107 ARG A C 1
ATOM 847 O O . ARG A 1 107 ? -3.202 -9.797 1.331 1.00 92.25 107 ARG A O 1
ATOM 854 N N . ILE A 1 108 ? -1.421 -10.963 0.570 1.00 92.00 108 ILE A N 1
ATOM 855 C CA . ILE A 1 108 ? -1.210 -10.261 -0.700 1.00 92.00 108 ILE A CA 1
ATOM 856 C C . ILE A 1 108 ? -1.773 -11.095 -1.854 1.00 92.00 108 ILE A C 1
ATOM 858 O O . ILE A 1 108 ? -1.494 -12.291 -1.958 1.00 92.00 108 ILE A O 1
ATOM 862 N N . GLU A 1 109 ? -2.530 -10.456 -2.738 1.00 92.50 109 GLU A N 1
ATOM 863 C CA . GLU A 1 109 ? -3.079 -11.034 -3.964 1.00 92.50 109 GLU A CA 1
ATOM 864 C C . GLU A 1 109 ? -2.749 -10.119 -5.152 1.00 92.50 109 GLU A C 1
ATOM 866 O O . GLU A 1 109 ? -2.971 -8.913 -5.087 1.00 92.50 109 GLU A O 1
ATOM 871 N N . TYR A 1 110 ? -2.213 -10.681 -6.236 1.00 90.44 110 TYR A N 1
ATOM 872 C CA . TYR A 1 110 ? -1.874 -9.938 -7.453 1.00 90.44 110 TYR A CA 1
ATOM 873 C C . TYR A 1 110 ? -2.989 -10.091 -8.482 1.00 90.44 110 TYR A C 1
ATOM 875 O O . TYR A 1 110 ? -3.517 -11.187 -8.681 1.00 90.44 110 TYR A O 1
ATOM 883 N N . HIS A 1 111 ? -3.320 -9.002 -9.162 1.00 90.06 111 HIS A N 1
ATOM 884 C CA . HIS A 1 111 ? -4.401 -8.945 -10.132 1.00 90.06 111 HIS A CA 1
ATOM 885 C C . HIS A 1 111 ? -3.955 -8.188 -11.377 1.00 90.06 111 HIS A C 1
ATOM 887 O O . HIS A 1 111 ? -3.371 -7.116 -11.284 1.00 90.06 111 HIS A O 1
ATOM 893 N N . THR A 1 112 ? -4.281 -8.709 -12.554 1.00 87.44 112 THR A N 1
ATOM 894 C CA . THR A 1 112 ? -4.088 -7.999 -13.824 1.00 87.44 112 THR A CA 1
ATOM 895 C C . THR A 1 112 ? -5.358 -7.198 -14.132 1.00 87.44 112 THR A C 1
ATOM 897 O O . THR A 1 112 ? -6.456 -7.752 -13.998 1.00 87.44 112 THR A O 1
ATOM 900 N N . PRO A 1 113 ? -5.268 -5.912 -14.520 1.00 81.44 113 PRO A N 1
ATOM 901 C CA . PRO A 1 113 ? -6.417 -5.183 -15.038 1.00 81.44 113 PRO A CA 1
ATOM 902 C C . PRO A 1 113 ? -7.035 -5.921 -16.236 1.00 81.44 113 PRO A C 1
ATOM 904 O O . PRO A 1 113 ? -6.320 -6.584 -16.991 1.00 81.44 113 PRO A O 1
ATOM 907 N N . PRO A 1 114 ? -8.355 -5.816 -16.455 1.00 78.50 114 PRO A N 1
ATOM 908 C CA . PRO A 1 114 ? -8.946 -6.312 -17.690 1.00 78.50 114 PRO A CA 1
ATOM 909 C C . PRO A 1 114 ? -8.283 -5.623 -18.889 1.00 78.50 114 PRO A C 1
ATOM 911 O O . PRO A 1 114 ? -7.972 -4.432 -18.824 1.00 78.50 114 PRO A O 1
ATOM 914 N N . ALA A 1 115 ? -8.083 -6.368 -19.981 1.00 68.44 115 ALA A N 1
ATOM 915 C CA . ALA A 1 115 ? -7.462 -5.841 -21.192 1.00 68.44 115 ALA A CA 1
ATOM 916 C C . ALA A 1 115 ? -8.165 -4.548 -21.629 1.00 68.44 115 ALA A C 1
ATOM 918 O O . ALA A 1 115 ? -9.350 -4.549 -21.971 1.00 68.44 115 ALA A O 1
ATOM 919 N N . GLN A 1 116 ? -7.431 -3.436 -21.604 1.00 56.53 116 GLN A N 1
ATOM 920 C CA . GLN A 1 116 ? -7.959 -2.163 -22.065 1.00 56.53 116 GLN A CA 1
ATOM 921 C C . GLN A 1 116 ? -8.025 -2.182 -23.593 1.00 56.53 116 GLN A C 1
ATOM 923 O O . GLN A 1 116 ? -7.016 -2.348 -24.278 1.00 56.53 116 GLN A O 1
ATOM 928 N N . ARG A 1 117 ? -9.237 -2.037 -24.132 1.00 52.78 117 ARG A N 1
ATOM 929 C CA . ARG A 1 117 ? -9.474 -1.877 -25.566 1.00 52.78 117 ARG A CA 1
ATOM 930 C C . ARG A 1 117 ? -9.349 -0.388 -25.870 1.00 52.78 117 ARG A C 1
ATOM 932 O O . ARG A 1 117 ? -10.239 0.381 -25.518 1.00 52.78 117 ARG A O 1
ATOM 939 N N . TRP A 1 118 ? -8.238 0.029 -26.466 1.00 48.69 118 TRP A N 1
ATOM 940 C CA . TRP A 1 118 ? -8.078 1.413 -26.903 1.00 48.69 118 TRP A CA 1
ATOM 941 C C . TRP A 1 118 ? -8.715 1.574 -28.287 1.00 48.69 118 TRP A C 1
ATOM 943 O O . TRP A 1 118 ? -8.521 0.742 -29.177 1.00 48.69 118 TRP A O 1
ATOM 953 N N . ALA A 1 119 ? -9.533 2.614 -28.464 1.00 44.62 119 ALA A N 1
ATOM 954 C CA . ALA A 1 119 ? -10.060 2.953 -29.778 1.00 44.62 119 ALA A CA 1
ATOM 955 C C . ALA A 1 119 ? -8.911 3.536 -30.606 1.00 44.62 119 ALA A C 1
ATOM 957 O O . ALA A 1 119 ? -8.496 4.672 -30.384 1.00 44.62 119 ALA A O 1
ATOM 958 N N . THR A 1 120 ? -8.373 2.758 -31.548 1.00 51.97 120 THR A N 1
ATOM 959 C CA . THR A 1 120 ? -7.517 3.340 -32.584 1.00 51.97 120 THR A CA 1
ATOM 960 C C . THR A 1 120 ? -8.421 4.242 -33.432 1.00 51.97 120 THR A C 1
ATOM 962 O O . THR A 1 120 ? -9.512 3.827 -33.834 1.00 51.97 120 THR A O 1
ATOM 965 N N . GLY A 1 121 ? -8.016 5.485 -33.703 1.00 44.69 121 GLY A N 1
ATOM 966 C CA . GLY A 1 121 ? -8.798 6.432 -34.515 1.00 44.69 121 GLY A CA 1
ATOM 967 C C . GLY A 1 121 ? -9.093 5.967 -35.954 1.00 44.69 121 GLY A C 1
ATOM 968 O O . GLY A 1 121 ? -9.726 6.695 -36.710 1.00 44.69 121 GLY A O 1
ATOM 969 N N . THR A 1 122 ? -8.654 4.766 -36.342 1.00 46.44 122 THR A N 1
ATOM 970 C CA . THR A 1 122 ? -8.770 4.164 -37.677 1.00 46.44 122 THR A CA 1
ATOM 971 C C . THR A 1 122 ? -9.664 2.917 -37.725 1.00 46.44 122 THR A C 1
ATOM 973 O O . THR A 1 122 ? -9.674 2.205 -38.725 1.00 46.44 122 THR A O 1
ATOM 976 N N . GLY A 1 123 ? -10.454 2.638 -36.681 1.00 44.94 123 GLY A N 1
ATOM 977 C CA . GLY A 1 123 ? -11.419 1.526 -36.692 1.00 44.94 123 GLY A CA 1
ATOM 978 C C . GLY A 1 123 ? -10.796 0.139 -36.486 1.00 44.94 123 GLY A C 1
ATOM 979 O O . GLY A 1 123 ? -11.491 -0.871 -36.593 1.00 44.94 123 GLY A O 1
ATOM 980 N N . GLY A 1 124 ? -9.506 0.076 -36.149 1.00 45.62 124 GLY A N 1
ATOM 981 C CA . GLY A 1 124 ? -8.839 -1.134 -35.679 1.00 45.62 124 GLY A CA 1
ATOM 982 C C . GLY A 1 124 ? -9.015 -1.323 -34.172 1.00 45.62 124 GLY A C 1
ATOM 983 O O . GLY A 1 124 ? -9.015 -0.367 -33.394 1.00 45.62 124 GLY A O 1
ATOM 984 N N . VAL A 1 125 ? -9.147 -2.571 -33.736 1.00 49.53 125 VAL A N 1
ATOM 985 C CA . VAL A 1 125 ? -9.103 -2.930 -32.317 1.00 49.53 125 VAL A CA 1
ATOM 986 C C . VAL A 1 125 ? -7.647 -3.212 -31.971 1.00 49.53 125 VAL A C 1
ATOM 988 O O . VAL A 1 125 ? -7.125 -4.257 -32.348 1.00 49.53 125 VAL A O 1
ATOM 991 N N . GLY A 1 126 ? -6.980 -2.289 -31.285 1.00 47.91 126 GLY A N 1
ATOM 992 C CA . GLY A 1 126 ? -5.643 -2.547 -30.762 1.00 47.91 126 GLY A CA 1
ATOM 993 C C . GLY A 1 126 ? -5.713 -3.358 -29.466 1.00 47.91 126 GLY A C 1
ATOM 994 O O . GLY A 1 126 ? -6.548 -3.087 -28.599 1.00 47.91 126 GLY A O 1
ATOM 995 N N . HIS A 1 127 ? -4.846 -4.362 -29.329 1.00 47.62 127 HIS A N 1
ATOM 996 C CA . HIS A 1 127 ? -4.613 -5.044 -28.055 1.00 47.62 127 HIS A CA 1
ATOM 997 C C . HIS A 1 127 ? -3.657 -4.211 -27.186 1.00 47.62 127 HIS A C 1
ATOM 999 O O . HIS A 1 127 ? -2.821 -3.475 -27.712 1.00 47.62 127 HIS A O 1
ATOM 1005 N N . SER A 1 128 ? -3.795 -4.299 -25.858 1.00 44.41 128 SER A N 1
ATOM 1006 C CA . SER A 1 128 ? -2.834 -3.694 -24.927 1.00 44.41 128 SER A CA 1
ATOM 1007 C C . SER A 1 128 ? -1.452 -4.333 -25.134 1.00 44.41 128 SER A C 1
ATOM 1009 O O . SER A 1 128 ? -1.376 -5.566 -25.142 1.00 44.41 128 SER A O 1
ATOM 1011 N N . PRO A 1 129 ? -0.366 -3.548 -25.261 1.00 47.81 129 PRO A N 1
ATOM 1012 C CA . PRO A 1 129 ? 0.990 -4.089 -25.376 1.00 47.81 129 PRO A CA 1
ATOM 1013 C C . PRO A 1 129 ? 1.439 -4.834 -24.108 1.00 47.81 129 PRO A C 1
ATOM 1015 O O . PRO A 1 129 ? 2.397 -5.595 -24.150 1.00 47.81 129 PRO A O 1
ATOM 1018 N N . TYR A 1 130 ? 0.715 -4.677 -22.995 1.00 47.97 130 TYR A N 1
ATOM 1019 C CA . TYR A 1 130 ? 0.998 -5.324 -21.714 1.00 47.97 130 TYR A CA 1
ATOM 1020 C C . TYR A 1 130 ? 0.166 -6.597 -21.486 1.00 47.97 130 TYR A C 1
ATOM 1022 O O . TYR A 1 130 ? -0.338 -6.838 -20.386 1.00 47.97 130 TYR A O 1
ATOM 1030 N N . SER A 1 131 ? -0.017 -7.412 -22.529 1.00 46.03 131 SER A N 1
ATOM 1031 C CA . SER A 1 131 ? -0.497 -8.788 -22.349 1.00 46.03 131 SER A CA 1
ATOM 1032 C C . SER A 1 131 ? 0.607 -9.617 -21.678 1.00 46.03 131 SER A C 1
ATOM 1034 O O . SER A 1 131 ? 1.761 -9.486 -22.084 1.00 46.03 131 SER A O 1
ATOM 1036 N N . PRO A 1 132 ? 0.304 -10.489 -20.697 1.00 45.84 132 PRO A N 1
ATOM 1037 C CA . PRO A 1 132 ? 1.319 -11.339 -20.069 1.00 45.84 132 PRO A CA 1
ATOM 1038 C C . PRO A 1 132 ? 2.056 -12.260 -21.061 1.00 45.84 132 PRO A C 1
ATOM 1040 O O . PRO A 1 132 ? 3.177 -12.666 -20.772 1.00 45.84 132 PRO A O 1
ATOM 1043 N N . ASP A 1 133 ? 1.466 -12.522 -22.234 1.00 44.97 133 ASP A N 1
ATOM 1044 C CA . ASP A 1 133 ? 2.049 -13.338 -23.310 1.00 44.97 133 ASP A CA 1
ATOM 1045 C C . ASP A 1 133 ? 2.647 -12.508 -24.467 1.00 44.97 133 ASP A C 1
ATOM 1047 O O . ASP A 1 133 ? 3.094 -13.072 -25.469 1.00 44.97 133 ASP A O 1
ATOM 1051 N N . ALA A 1 134 ? 2.629 -11.170 -24.392 1.00 41.94 134 ALA A N 1
AT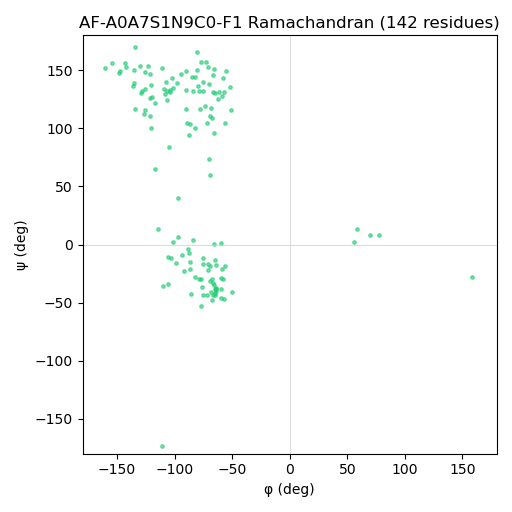OM 1052 C CA . ALA A 1 134 ? 3.200 -10.332 -25.446 1.00 41.94 134 ALA A CA 1
ATOM 1053 C C . ALA A 1 134 ? 4.733 -10.273 -25.313 1.00 41.94 134 ALA A C 1
ATOM 1055 O O . ALA A 1 134 ? 5.240 -10.019 -24.216 1.00 41.94 134 ALA A O 1
ATOM 1056 N N . PRO A 1 135 ? 5.497 -10.472 -26.405 1.00 37.41 135 PRO A N 1
ATOM 1057 C CA . PRO A 1 135 ? 6.933 -10.239 -26.376 1.00 37.41 135 PRO A CA 1
ATOM 1058 C C . PRO A 1 135 ? 7.188 -8.781 -25.983 1.00 37.41 135 PRO A C 1
ATOM 1060 O O . PRO A 1 135 ? 6.613 -7.868 -26.577 1.00 37.41 135 PRO A O 1
ATOM 1063 N N . GLN A 1 136 ? 8.035 -8.570 -24.971 1.00 46.19 136 GLN A N 1
ATOM 1064 C CA . GLN A 1 136 ? 8.438 -7.242 -24.508 1.00 46.19 136 GLN A CA 1
ATOM 1065 C C . GLN A 1 136 ? 9.337 -6.569 -25.549 1.00 46.19 136 GLN A C 1
ATOM 1067 O O . GLN A 1 136 ? 10.550 -6.486 -25.396 1.00 46.19 136 GLN A O 1
ATOM 1072 N N . ALA A 1 137 ? 8.744 -6.118 -26.645 1.00 37.81 137 ALA A N 1
ATOM 1073 C CA . ALA A 1 137 ? 9.368 -5.192 -27.567 1.00 37.81 137 ALA A CA 1
ATOM 1074 C C . ALA A 1 137 ? 8.718 -3.831 -27.331 1.00 37.81 137 ALA A C 1
ATOM 1076 O O . ALA A 1 137 ? 7.761 -3.452 -28.005 1.00 37.81 137 ALA A O 1
ATOM 1077 N N . PHE A 1 138 ? 9.222 -3.104 -26.333 1.00 38.00 138 PHE A N 1
ATOM 1078 C CA . PHE A 1 138 ? 9.025 -1.662 -26.288 1.00 38.00 138 PHE A CA 1
ATOM 1079 C C . PHE A 1 138 ? 9.789 -1.094 -27.486 1.00 38.00 138 PHE A C 1
ATOM 1081 O O . PHE A 1 138 ? 11.009 -0.968 -27.459 1.00 38.00 138 PHE A O 1
ATOM 1088 N N . THR A 1 139 ? 9.082 -0.879 -28.591 1.00 39.31 139 THR A N 1
ATOM 1089 C CA . THR A 1 139 ? 9.598 -0.050 -29.680 1.00 39.31 139 THR A CA 1
ATOM 1090 C C . THR A 1 139 ? 9.116 1.350 -29.346 1.00 39.31 139 THR A C 1
ATOM 1092 O O . THR A 1 139 ? 7.905 1.546 -29.215 1.00 39.31 139 THR A O 1
ATOM 1095 N N . GLU A 1 140 ? 10.044 2.277 -29.104 1.00 31.48 140 GLU A N 1
ATOM 1096 C CA . GLU A 1 140 ? 9.693 3.673 -28.847 1.00 31.48 140 GLU A CA 1
ATOM 1097 C C . GLU A 1 140 ? 8.770 4.186 -29.962 1.00 31.48 140 GLU A C 1
ATOM 1099 O O . GLU A 1 140 ? 9.016 3.902 -31.138 1.00 31.48 140 GLU A O 1
ATOM 1104 N N . PRO A 1 141 ? 7.685 4.905 -29.630 1.00 39.41 141 PRO A N 1
ATOM 1105 C CA . PRO A 1 141 ? 6.937 5.607 -30.650 1.00 39.41 141 PRO A CA 1
ATOM 1106 C C . PRO A 1 141 ? 7.814 6.744 -31.177 1.00 39.41 141 PRO A C 1
ATOM 1108 O O . PRO A 1 141 ? 8.163 7.655 -30.429 1.00 39.41 141 PRO A O 1
ATOM 1111 N N . ASP A 1 142 ? 8.149 6.686 -32.467 1.00 36.66 142 ASP A N 1
ATOM 1112 C CA . ASP A 1 142 ? 8.740 7.808 -33.192 1.00 36.66 142 ASP A CA 1
ATOM 1113 C C . ASP A 1 142 ? 7.801 9.016 -33.069 1.00 36.66 142 ASP A C 1
ATOM 1115 O O . ASP A 1 142 ? 6.745 9.081 -33.706 1.00 36.66 142 ASP A O 1
ATOM 1119 N N . PHE A 1 143 ? 8.177 9.982 -32.235 1.00 33.44 143 PHE A N 1
ATOM 1120 C CA . PHE A 1 143 ? 7.572 11.305 -32.255 1.00 33.44 143 PHE A CA 1
ATOM 1121 C C . PHE A 1 143 ? 8.264 12.113 -33.360 1.00 33.44 143 PHE A C 1
ATOM 1123 O O . PHE A 1 143 ? 9.384 12.589 -33.173 1.00 33.44 143 PHE A O 1
ATOM 1130 N N . GLN A 1 144 ? 7.610 12.214 -34.523 1.00 37.72 144 GLN A N 1
ATOM 1131 C CA . GLN A 1 144 ? 7.927 13.228 -35.538 1.00 37.72 144 GLN A CA 1
ATOM 1132 C C . GLN A 1 144 ? 7.340 14.589 -35.169 1.00 37.72 144 GLN A C 1
ATOM 1134 O O . GLN A 1 144 ? 6.205 14.617 -34.639 1.00 37.72 144 GLN A O 1
#

Mean predicted aligned error: 11.27 Å

Solvent-accessible surface area (backbone atoms only — not comparable to full-atom values): 8747 Å² total; per-residue (Å²): 137,76,72,57,61,65,54,52,54,51,50,51,51,49,44,67,35,81,54,26,74,28,65,34,77,80,44,88,51,34,33,39,39,18,34,68,47,33,41,33,32,37,40,68,89,49,81,87,58,60,84,40,80,43,74,50,64,73,53,76,75,75,43,57,74,69,59,33,65,74,65,56,57,65,72,61,68,53,54,48,43,60,38,86,84,46,53,34,34,40,31,65,55,96,54,77,34,35,37,40,31,34,63,90,77,66,49,77,45,82,42,64,68,78,84,58,75,51,82,43,98,79,82,48,83,47,76,53,80,75,42,96,86,47,78,90,69,87,68,79,79,84,83,127